Protein AF-A0A960EHM1-F1 (afdb_monomer_lite)

Sequence (71 aa):
MAAGSGEPSTPEQRSTMLRRGIGLGLAGAWVVWVWAVDLNDLSAVGERMLAIFGVAVVLWVSEAIPLFATA

Foldseek 3Di:
DDDPDPDPQDPVNVVLVVLLVVLVVVLVVLLVCLVVDDDPPQDPVRSVCSSVVVNVVSCDVSVNDPPVVVD

Secondary structure (DSSP, 8-state):
------PPPPHHHHHHHHHHHHHHHHHHHHHHHHHHS--TT--HHHHHHHHHHHHHHHHHHTTSS-GGGT-

Structure (mmCIF, N/CA/C/O backbone):
data_AF-A0A960EHM1-F1
#
_entry.id   AF-A0A960EHM1-F1
#
loop_
_atom_site.group_PDB
_atom_site.id
_atom_site.type_symbol
_atom_site.label_atom_id
_atom_site.label_alt_id
_atom_site.label_comp_id
_atom_site.label_asym_id
_atom_site.label_entity_id
_atom_site.label_seq_id
_atom_site.pdbx_PDB_ins_code
_atom_site.Cartn_x
_atom_site.Cartn_y
_atom_site.Cartn_z
_atom_site.occupancy
_atom_site.B_iso_or_equiv
_atom_site.auth_seq_id
_atom_site.auth_comp_id
_atom_site.auth_asym_id
_atom_site.auth_atom_id
_atom_site.pdbx_PDB_model_num
ATOM 1 N N . MET A 1 1 ? -23.349 -28.243 24.679 1.00 49.38 1 MET A N 1
ATOM 2 C CA . MET A 1 1 ? -23.679 -27.509 23.440 1.00 49.38 1 MET A CA 1
ATOM 3 C C . MET A 1 1 ? -23.505 -26.028 23.755 1.00 49.38 1 MET A C 1
ATOM 5 O O . MET A 1 1 ? -24.425 -25.409 24.266 1.00 49.38 1 MET A O 1
ATOM 9 N N . ALA A 1 2 ? -22.272 -25.520 23.657 1.00 46.88 2 ALA A N 1
ATOM 10 C CA . ALA A 1 2 ? -21.947 -24.156 24.073 1.00 46.88 2 ALA A CA 1
ATOM 11 C C . ALA A 1 2 ? -22.370 -23.176 22.975 1.00 46.88 2 ALA A C 1
ATOM 13 O O . ALA A 1 2 ? -21.951 -23.308 21.826 1.00 46.88 2 ALA A O 1
ATOM 14 N N . ALA A 1 3 ? -23.241 -22.240 23.340 1.00 56.09 3 ALA A N 1
ATOM 15 C CA . ALA A 1 3 ? -23.681 -21.152 22.490 1.00 56.09 3 ALA A CA 1
ATOM 16 C C . ALA A 1 3 ? -22.486 -20.241 22.176 1.00 56.09 3 ALA A C 1
ATOM 18 O O . ALA A 1 3 ? -21.920 -19.624 23.074 1.00 56.09 3 ALA A O 1
ATOM 19 N N . GLY A 1 4 ? -22.104 -20.171 2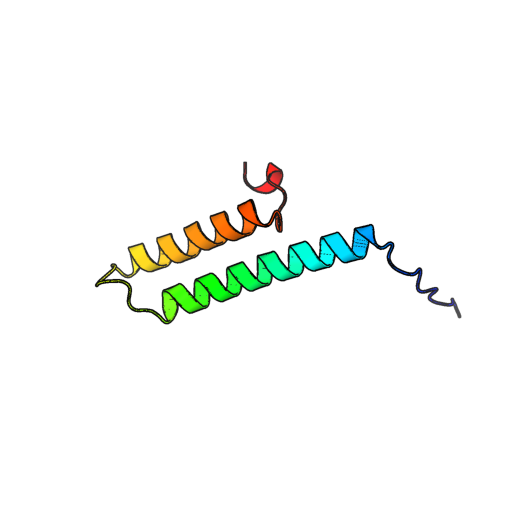0.900 1.00 56.22 4 GLY A N 1
ATOM 20 C CA . GLY A 1 4 ? -21.234 -19.117 20.391 1.00 56.22 4 GLY A CA 1
ATOM 21 C C . GLY A 1 4 ? -21.989 -17.793 20.434 1.00 56.22 4 GLY A C 1
ATOM 22 O O . GLY A 1 4 ? -22.762 -17.487 19.529 1.00 56.22 4 GLY A O 1
ATOM 23 N N . SER A 1 5 ? -21.817 -17.036 21.512 1.00 61.16 5 SER A N 1
ATOM 24 C CA . SER A 1 5 ? -22.341 -15.683 21.654 1.00 61.16 5 SER A CA 1
ATOM 25 C C . SER A 1 5 ? -21.498 -14.729 20.811 1.00 61.16 5 SER A C 1
ATOM 27 O O . SER A 1 5 ? -20.376 -14.390 21.179 1.00 61.16 5 SER A O 1
ATOM 29 N N . GLY A 1 6 ? -22.037 -14.315 19.665 1.00 63.94 6 GLY A N 1
ATOM 30 C CA . GLY A 1 6 ? -21.500 -13.205 18.886 1.00 63.94 6 GLY A CA 1
ATOM 31 C C . GLY A 1 6 ? -21.647 -11.905 19.668 1.00 63.94 6 GLY A C 1
ATOM 32 O O . GLY A 1 6 ? -22.702 -11.276 19.627 1.00 63.94 6 GLY A O 1
ATOM 33 N N . GLU A 1 7 ? -20.605 -11.509 20.396 1.00 70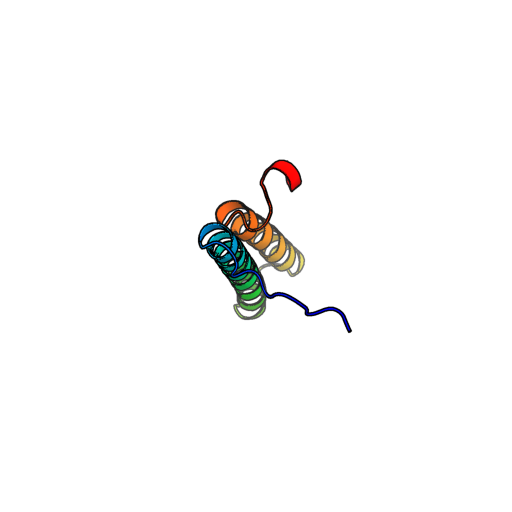.88 7 GLU A N 1
ATOM 34 C CA . GLU A 1 7 ? -20.509 -10.146 20.907 1.00 70.88 7 GLU A CA 1
ATOM 35 C C . GLU A 1 7 ? -20.434 -9.184 19.709 1.00 70.88 7 GLU A C 1
ATOM 37 O O . GLU A 1 7 ? -19.617 -9.388 18.802 1.00 70.88 7 GLU A O 1
ATOM 42 N N . PRO A 1 8 ? -21.300 -8.158 19.638 1.00 63.50 8 PRO A N 1
ATOM 43 C CA . PRO A 1 8 ? -21.233 -7.178 18.570 1.00 63.50 8 PRO A CA 1
ATOM 44 C C . PRO A 1 8 ? -19.911 -6.419 18.694 1.00 63.50 8 PRO A C 1
ATOM 46 O O . PRO A 1 8 ? -19.677 -5.722 19.677 1.00 63.50 8 PRO A O 1
ATOM 49 N N . SER A 1 9 ? -19.052 -6.555 17.682 1.00 64.56 9 SER A N 1
ATOM 50 C CA . SER A 1 9 ? -17.795 -5.811 17.558 1.00 64.56 9 SER A CA 1
ATOM 51 C C . SER A 1 9 ? -18.034 -4.328 17.854 1.00 64.56 9 SER A C 1
ATOM 53 O O . SER A 1 9 ? -18.822 -3.685 17.148 1.00 64.56 9 SER A O 1
ATOM 55 N N . THR A 1 10 ? -17.373 -3.785 18.876 1.00 79.69 10 THR A N 1
ATOM 56 C CA . THR A 1 10 ? -17.468 -2.371 19.257 1.00 79.69 10 THR A CA 1
ATOM 57 C C . THR A 1 10 ? -17.153 -1.486 18.036 1.00 79.69 10 THR A C 1
ATOM 59 O O . THR A 1 10 ? -16.301 -1.861 17.222 1.00 79.69 10 THR A O 1
ATOM 62 N N . PRO A 1 11 ? -17.795 -0.312 17.861 1.00 73.06 11 PRO A N 1
ATOM 63 C CA . PRO A 1 11 ? -17.580 0.559 16.694 1.00 73.06 11 PRO A CA 1
ATOM 64 C C . PRO A 1 11 ? -16.101 0.877 16.424 1.00 73.06 11 PRO A C 1
ATOM 66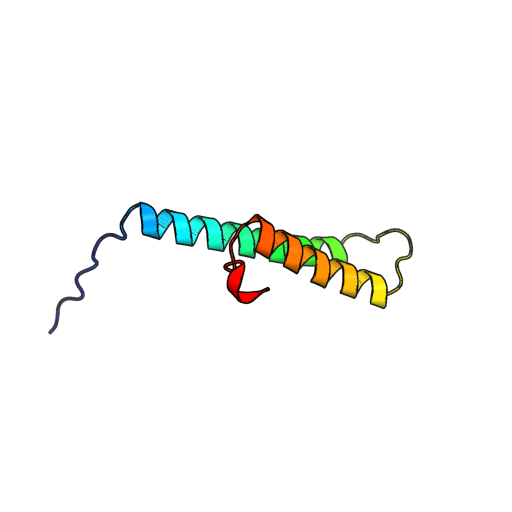 O O . PRO A 1 11 ? -15.671 0.956 15.273 1.00 73.06 11 PRO A O 1
ATOM 69 N N . GLU A 1 12 ? -15.310 0.975 17.490 1.00 72.81 12 GLU A N 1
ATOM 70 C CA . GLU A 1 12 ? -13.862 1.155 17.453 1.00 72.81 12 GLU A CA 1
ATOM 71 C C . GLU A 1 12 ? -13.141 -0.018 16.763 1.00 72.81 12 GLU A C 1
ATOM 73 O O . GLU A 1 12 ? -12.341 0.197 15.853 1.00 72.81 12 GLU A O 1
ATOM 78 N N . GLN A 1 13 ? -13.497 -1.264 17.089 1.00 74.00 13 GLN A N 1
ATOM 79 C CA . GLN A 1 13 ? -12.919 -2.474 16.495 1.00 74.00 13 GLN A CA 1
ATOM 80 C C . GLN A 1 13 ? -13.288 -2.632 15.011 1.00 74.00 13 GLN A C 1
ATOM 82 O O . GLN A 1 13 ? -12.474 -3.064 14.197 1.00 74.00 13 GLN A O 1
ATOM 87 N N . ARG A 1 14 ? -14.500 -2.221 14.619 1.00 74.88 14 ARG A N 1
ATOM 88 C CA . ARG A 1 14 ? -14.885 -2.170 13.201 1.00 74.88 14 ARG A CA 1
ATOM 89 C C . ARG A 1 14 ? -14.073 -1.115 12.445 1.00 74.88 14 ARG A C 1
ATOM 91 O O . ARG A 1 14 ? -13.689 -1.346 11.301 1.00 74.88 14 ARG A O 1
ATOM 98 N N . SER A 1 15 ? -13.795 0.026 13.077 1.00 74.75 15 SER A N 1
ATOM 99 C CA . SER A 1 15 ? -13.032 1.114 12.460 1.00 74.75 15 SER A CA 1
ATOM 100 C C . SER A 1 15 ? -11.568 0.737 12.203 1.00 74.75 15 SER A C 1
ATOM 102 O O . SER A 1 15 ? -11.035 1.064 11.142 1.00 74.75 15 SER A O 1
ATOM 104 N N . THR A 1 16 ? -10.936 -0.016 13.112 1.00 78.62 16 THR A N 1
ATOM 105 C CA . THR A 1 16 ? -9.559 -0.502 12.937 1.00 78.62 16 THR A CA 1
ATOM 106 C C . THR A 1 16 ? -9.473 -1.552 11.832 1.00 78.62 16 THR A C 1
ATOM 108 O O . THR A 1 16 ? -8.575 -1.485 10.992 1.00 78.62 16 THR A O 1
ATOM 111 N N . MET A 1 17 ? -10.447 -2.466 11.753 1.00 76.81 17 MET A N 1
ATOM 112 C CA . MET A 1 17 ? -10.544 -3.434 10.655 1.00 76.81 17 MET A CA 1
ATOM 113 C C . MET A 1 17 ? -10.778 -2.757 9.298 1.00 76.81 17 MET A C 1
ATOM 115 O O . MET A 1 17 ? -10.150 -3.149 8.316 1.00 76.81 17 MET A O 1
ATOM 119 N N . LEU A 1 18 ? -11.623 -1.719 9.236 1.00 81.62 18 LEU A N 1
ATOM 120 C CA . LEU A 1 18 ? -11.837 -0.949 8.006 1.00 81.62 18 LEU A CA 1
ATOM 121 C C . LEU A 1 18 ? -10.561 -0.232 7.557 1.00 81.62 18 LEU A C 1
ATOM 123 O O . LEU A 1 18 ? -10.183 -0.342 6.395 1.00 81.62 18 LEU A O 1
ATOM 127 N N . ARG A 1 19 ? -9.884 0.475 8.472 1.00 81.12 19 ARG A N 1
ATOM 128 C CA . ARG A 1 19 ? -8.627 1.189 8.184 1.00 81.12 19 ARG A CA 1
ATOM 129 C C . ARG A 1 19 ? -7.559 0.236 7.659 1.00 81.12 19 ARG A C 1
ATOM 131 O O . ARG A 1 19 ? -6.960 0.496 6.618 1.00 81.12 19 ARG A O 1
ATOM 138 N N . ARG A 1 20 ? -7.397 -0.915 8.318 1.00 83.75 20 ARG A N 1
ATOM 139 C CA . ARG A 1 20 ? -6.465 -1.961 7.892 1.00 83.75 20 ARG A CA 1
ATOM 140 C C . ARG A 1 20 ? -6.836 -2.539 6.528 1.00 83.75 20 ARG A C 1
ATOM 142 O O . ARG A 1 20 ? -5.962 -2.700 5.685 1.00 83.75 20 ARG A O 1
ATOM 149 N N . GLY A 1 21 ? -8.119 -2.809 6.289 1.00 87.75 21 GLY A N 1
ATOM 150 C CA . GLY A 1 21 ? -8.609 -3.301 5.000 1.00 87.75 21 GLY A CA 1
ATOM 151 C C . GLY A 1 21 ? -8.361 -2.315 3.858 1.00 87.75 21 GLY A C 1
ATOM 152 O O . GLY A 1 21 ? -7.892 -2.717 2.797 1.00 87.75 21 GLY A O 1
ATOM 153 N N . ILE A 1 22 ? -8.604 -1.022 4.089 1.00 90.00 22 ILE A N 1
ATOM 154 C CA . ILE A 1 22 ? -8.347 0.039 3.109 1.00 90.00 22 ILE A CA 1
ATOM 155 C C . ILE A 1 22 ? -6.849 0.151 2.817 1.00 90.00 22 ILE A C 1
ATOM 157 O O . ILE A 1 22 ? -6.466 0.168 1.652 1.00 90.00 22 ILE A O 1
ATOM 161 N N . GLY A 1 23 ? -5.995 0.175 3.844 1.00 89.06 23 GLY A N 1
ATOM 162 C CA . GLY A 1 23 ? -4.546 0.269 3.650 1.00 89.06 23 GLY A CA 1
ATOM 163 C C . GLY A 1 23 ? -3.960 -0.932 2.904 1.00 89.06 23 GLY A C 1
ATOM 164 O O . GLY A 1 23 ? -3.159 -0.758 1.988 1.00 89.06 23 GLY A O 1
ATOM 165 N N . LEU A 1 24 ? -4.423 -2.146 3.215 1.00 91.06 24 LEU A N 1
ATOM 166 C CA . LEU A 1 24 ? -4.042 -3.352 2.472 1.00 91.06 24 LEU A CA 1
ATOM 167 C C . LEU A 1 24 ? -4.554 -3.322 1.025 1.00 91.06 24 LEU A C 1
ATOM 169 O O . LEU A 1 24 ? -3.819 -3.683 0.107 1.00 91.06 24 LEU A O 1
ATOM 173 N N . GLY A 1 25 ? -5.789 -2.862 0.811 1.00 94.56 25 GLY A N 1
ATOM 174 C CA . GLY A 1 25 ? -6.367 -2.707 -0.523 1.00 94.56 25 GLY A CA 1
ATOM 175 C C . GLY A 1 25 ? -5.586 -1.710 -1.380 1.00 94.56 25 GLY A C 1
ATOM 176 O O . GLY A 1 25 ? -5.254 -2.012 -2.524 1.00 94.56 25 GLY A O 1
ATOM 177 N N . LEU A 1 26 ? -5.225 -0.557 -0.811 1.00 95.00 26 LEU A N 1
ATOM 178 C CA . LEU A 1 26 ? -4.400 0.454 -1.475 1.00 95.00 26 LEU A CA 1
ATOM 179 C C . LEU A 1 26 ? -2.992 -0.066 -1.784 1.00 95.00 26 LEU A C 1
A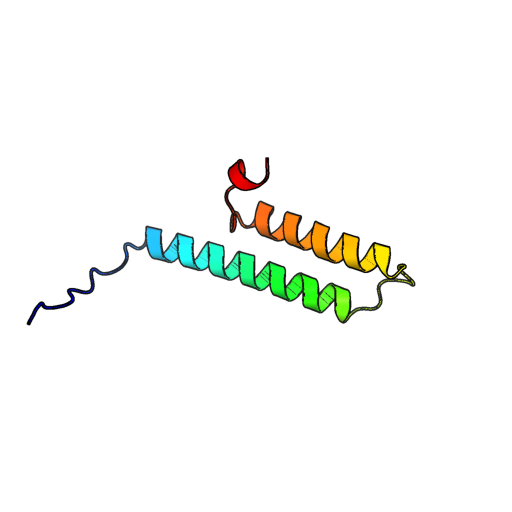TOM 181 O O . LEU A 1 26 ? -2.476 0.197 -2.866 1.00 95.00 26 LEU A O 1
ATOM 185 N N . ALA A 1 27 ? -2.384 -0.835 -0.877 1.00 92.38 27 ALA A N 1
ATOM 186 C CA . ALA A 1 27 ? -1.073 -1.435 -1.112 1.00 92.38 27 ALA A CA 1
ATOM 187 C C . ALA A 1 27 ? -1.115 -2.448 -2.268 1.00 92.38 27 ALA A C 1
ATOM 189 O O . ALA A 1 27 ? -0.249 -2.429 -3.141 1.00 92.38 27 ALA A O 1
ATOM 190 N N . GLY A 1 28 ? -2.151 -3.291 -2.325 1.00 95.06 28 GLY A N 1
ATOM 191 C CA . GLY A 1 28 ? -2.369 -4.197 -3.453 1.00 95.06 28 GLY A CA 1
ATOM 192 C C . GLY A 1 28 ? -2.593 -3.445 -4.768 1.00 95.06 28 GLY A C 1
ATOM 193 O O . GLY A 1 28 ? -1.963 -3.764 -5.776 1.00 95.06 28 GLY A O 1
ATOM 194 N N . ALA A 1 29 ? -3.432 -2.407 -4.748 1.00 96.12 29 ALA A N 1
ATOM 195 C CA . ALA A 1 29 ? -3.689 -1.564 -5.913 1.00 96.12 29 ALA A CA 1
ATOM 196 C C . ALA A 1 29 ? -2.413 -0.876 -6.426 1.00 96.12 29 ALA A C 1
ATOM 198 O O . ALA A 1 29 ? -2.217 -0.790 -7.635 1.00 96.12 29 ALA A O 1
ATOM 199 N N . TRP A 1 30 ? -1.522 -0.445 -5.527 1.00 95.62 30 TRP A N 1
ATOM 200 C CA . TRP A 1 30 ? -0.233 0.145 -5.891 1.00 95.62 30 TRP A CA 1
ATOM 201 C C . TRP A 1 30 ? 0.650 -0.824 -6.680 1.00 95.62 30 TRP A C 1
ATOM 203 O O . TRP A 1 30 ? 1.178 -0.459 -7.726 1.00 95.62 30 TRP A O 1
ATOM 213 N N . VAL A 1 31 ? 0.783 -2.071 -6.218 1.00 93.81 31 VAL A N 1
ATOM 214 C CA . VAL A 1 31 ? 1.584 -3.087 -6.923 1.00 93.81 31 VAL A CA 1
ATOM 215 C C . VAL A 1 31 ? 1.025 -3.345 -8.318 1.00 93.81 31 VAL A C 1
ATOM 217 O O . VAL A 1 31 ? 1.783 -3.371 -9.285 1.00 93.81 31 VAL A O 1
ATOM 220 N N . VAL A 1 32 ? -0.299 -3.494 -8.427 1.00 95.25 32 VAL A N 1
ATOM 221 C CA . VAL A 1 32 ? -0.969 -3.694 -9.718 1.00 95.25 32 VAL A CA 1
ATOM 222 C C . VAL A 1 32 ? -0.729 -2.505 -10.639 1.00 95.25 32 VAL A C 1
ATOM 224 O O . VAL A 1 32 ? -0.440 -2.707 -11.811 1.00 95.25 32 VAL A O 1
ATOM 227 N N . TRP A 1 33 ? -0.802 -1.278 -10.119 1.00 94.62 33 TRP A N 1
ATOM 228 C CA . TRP A 1 33 ? -0.517 -0.081 -10.900 1.00 94.62 33 TRP A CA 1
ATOM 229 C C . TRP A 1 33 ? 0.924 -0.091 -11.416 1.00 94.62 33 TRP A C 1
ATOM 231 O O . TRP A 1 33 ? 1.114 -0.018 -12.626 1.00 94.62 33 TRP A O 1
ATOM 241 N N . VAL A 1 34 ? 1.926 -0.246 -10.547 1.00 91.06 34 VAL A N 1
ATOM 242 C CA . VAL A 1 34 ? 3.342 -0.247 -10.964 1.00 91.06 34 VAL A CA 1
ATOM 243 C C . VAL A 1 34 ? 3.625 -1.313 -12.026 1.00 91.06 34 VAL A C 1
ATOM 245 O O . VAL A 1 34 ? 4.448 -1.089 -12.896 1.00 91.06 34 VAL A O 1
ATOM 248 N N . TRP A 1 35 ? 2.931 -2.452 -11.986 1.00 88.69 35 TRP A N 1
ATOM 249 C CA . TRP A 1 35 ? 3.065 -3.496 -13.006 1.00 88.69 35 TRP A CA 1
ATOM 250 C C . TRP A 1 35 ? 2.275 -3.229 -14.293 1.00 88.69 35 TRP A C 1
ATOM 252 O O . TRP A 1 35 ? 2.639 -3.737 -15.349 1.00 88.69 35 TRP A O 1
ATOM 262 N N . ALA A 1 36 ? 1.156 -2.511 -14.210 1.00 90.94 36 ALA A N 1
ATOM 263 C CA . ALA A 1 36 ? 0.269 -2.264 -15.345 1.00 90.94 36 ALA A CA 1
ATOM 264 C C . ALA A 1 36 ? 0.637 -1.001 -16.134 1.00 90.94 36 ALA A C 1
ATOM 266 O O . ALA A 1 36 ? 0.243 -0.873 -17.293 1.00 90.94 36 ALA A O 1
ATOM 267 N N . VAL A 1 37 ? 1.338 -0.055 -15.510 1.00 90.19 37 VAL A N 1
ATOM 268 C CA . VAL A 1 37 ? 1.750 1.199 -16.139 1.00 90.19 37 VAL A CA 1
ATOM 269 C C . VAL A 1 37 ? 3.238 1.149 -16.418 1.00 90.19 37 VAL A C 1
ATOM 271 O O . VAL A 1 37 ? 4.035 1.062 -15.493 1.00 90.19 37 VAL A O 1
ATOM 274 N N . ASP A 1 38 ? 3.587 1.259 -17.698 1.00 80.88 38 ASP A N 1
ATOM 275 C CA . ASP A 1 38 ? 4.970 1.415 -18.135 1.00 80.88 38 ASP A CA 1
ATOM 276 C C . ASP A 1 38 ? 5.474 2.798 -17.705 1.00 80.88 38 ASP A C 1
ATOM 278 O O . ASP A 1 38 ? 5.072 3.847 -18.227 1.00 80.88 38 ASP A O 1
ATOM 282 N N . LEU A 1 39 ? 6.292 2.801 -16.658 1.00 79.31 39 LEU A N 1
ATOM 283 C CA . LEU A 1 39 ? 6.854 4.008 -16.084 1.00 79.31 39 LEU A CA 1
ATOM 284 C C . LEU A 1 39 ? 8.164 4.317 -16.810 1.00 79.31 39 LEU A C 1
ATOM 286 O O . LEU A 1 39 ? 9.228 3.939 -16.342 1.00 79.31 39 LEU A O 1
ATOM 290 N N . ASN A 1 40 ? 8.082 5.036 -17.932 1.00 74.19 40 ASN A N 1
ATOM 291 C CA . ASN A 1 40 ? 9.205 5.738 -18.578 1.00 74.19 40 ASN A CA 1
ATOM 292 C C . ASN A 1 40 ? 10.539 4.953 -18.605 1.00 74.19 40 ASN A C 1
ATOM 294 O O . ASN A 1 40 ? 11.559 5.441 -18.110 1.00 74.19 40 ASN A O 1
ATOM 298 N N . ASP A 1 41 ? 10.537 3.748 -19.184 1.00 80.94 41 ASP A N 1
ATOM 299 C CA . ASP A 1 41 ? 11.751 2.932 -19.376 1.00 80.94 41 ASP A CA 1
ATOM 300 C C . ASP A 1 41 ? 12.504 2.638 -18.055 1.00 80.94 41 ASP A C 1
ATOM 302 O O . ASP A 1 41 ? 13.734 2.504 -18.005 1.00 80.94 41 ASP A O 1
ATOM 306 N N . LEU A 1 42 ? 11.772 2.564 -16.933 1.00 85.88 42 LEU A N 1
ATOM 307 C CA . LEU A 1 42 ? 12.357 2.151 -15.665 1.00 85.88 42 LEU A CA 1
ATOM 308 C C . LEU A 1 42 ? 12.943 0.746 -15.822 1.00 85.88 42 LEU A C 1
ATOM 310 O O . LEU A 1 42 ? 12.280 -0.201 -16.236 1.00 85.88 42 LEU A O 1
ATOM 314 N N . SER A 1 43 ? 14.200 0.587 -15.405 1.00 89.69 43 SER A N 1
ATOM 315 C CA . SER A 1 43 ? 14.796 -0.746 -15.322 1.00 89.69 43 SER A CA 1
ATOM 316 C C . SER A 1 43 ? 13.928 -1.671 -14.459 1.00 89.69 43 SER A C 1
ATOM 318 O O . SER A 1 43 ? 13.363 -1.241 -13.450 1.00 89.69 43 SER A O 1
ATOM 320 N N . ALA A 1 44 ? 13.923 -2.967 -14.770 1.00 87.50 44 ALA A N 1
ATOM 321 C CA . ALA A 1 44 ? 13.166 -3.962 -14.005 1.00 87.50 44 ALA A CA 1
ATOM 322 C C . ALA A 1 44 ? 13.491 -3.960 -12.493 1.00 87.50 44 ALA A C 1
ATOM 324 O O . ALA A 1 44 ? 12.670 -4.356 -11.667 1.00 87.50 44 ALA A O 1
ATOM 325 N N . VAL A 1 45 ? 14.697 -3.530 -12.101 1.00 92.94 45 VAL A N 1
ATOM 326 C CA . VAL A 1 45 ? 15.071 -3.358 -10.685 1.00 92.94 45 VAL A CA 1
ATOM 327 C C . VAL A 1 45 ? 14.415 -2.110 -10.086 1.00 92.94 45 VAL A C 1
ATOM 329 O O . VAL A 1 45 ? 13.930 -2.163 -8.957 1.00 92.94 45 VAL A O 1
ATOM 332 N N . GLY A 1 46 ? 14.365 -1.013 -10.843 1.00 91.69 46 GLY A N 1
ATOM 333 C CA . GLY A 1 46 ? 13.699 0.230 -10.457 1.00 91.69 46 GLY A CA 1
ATOM 334 C C . GLY A 1 46 ? 12.199 0.047 -10.235 1.00 91.69 46 GLY A C 1
ATOM 335 O O . GLY A 1 46 ? 11.691 0.483 -9.205 1.00 91.69 46 GLY A O 1
ATOM 336 N N . GLU A 1 47 ? 11.506 -0.667 -11.127 1.00 91.69 47 GLU A N 1
ATOM 337 C CA . GLU A 1 47 ? 10.076 -0.978 -10.957 1.00 91.69 47 GLU A CA 1
ATOM 338 C C . GLU A 1 47 ? 9.813 -1.770 -9.673 1.00 91.69 47 GLU A C 1
ATOM 340 O O . GLU A 1 47 ? 8.908 -1.448 -8.903 1.00 91.69 47 GLU A O 1
ATOM 345 N N . ARG A 1 48 ? 10.644 -2.781 -9.383 1.00 92.25 48 ARG A N 1
ATOM 346 C CA . ARG A 1 48 ? 10.527 -3.580 -8.152 1.00 92.25 48 ARG A CA 1
ATOM 347 C C . ARG A 1 48 ? 10.767 -2.736 -6.905 1.00 92.25 48 ARG A C 1
ATOM 349 O O . ARG A 1 48 ? 10.021 -2.857 -5.937 1.00 92.25 48 ARG A O 1
ATOM 356 N N . MET A 1 49 ? 11.791 -1.883 -6.925 1.00 95.12 49 MET A N 1
ATOM 357 C CA . MET A 1 49 ? 12.080 -0.959 -5.826 1.00 95.12 49 MET A CA 1
ATOM 358 C C . MET A 1 49 ? 10.925 0.016 -5.602 1.00 95.12 49 MET A C 1
ATOM 360 O O . MET A 1 49 ? 10.511 0.194 -4.461 1.00 95.12 49 MET A O 1
ATOM 364 N N . LEU A 1 50 ? 10.351 0.585 -6.664 1.00 93.69 50 LEU A N 1
ATOM 365 C CA . LEU A 1 50 ? 9.198 1.481 -6.572 1.00 93.69 50 LEU A CA 1
ATOM 366 C C . LEU A 1 50 ? 7.950 0.767 -6.037 1.00 93.69 50 LEU A C 1
ATOM 368 O O . LEU A 1 50 ? 7.228 1.323 -5.206 1.00 93.69 50 LEU A O 1
ATOM 372 N N . ALA A 1 51 ? 7.706 -0.470 -6.474 1.00 93.31 51 ALA A N 1
ATOM 373 C CA . ALA A 1 51 ? 6.608 -1.283 -5.967 1.00 93.31 51 ALA A CA 1
ATOM 374 C C . ALA A 1 51 ? 6.753 -1.516 -4.456 1.00 93.31 51 ALA A C 1
ATOM 376 O O . ALA A 1 51 ? 5.827 -1.229 -3.700 1.00 93.31 51 ALA A O 1
ATOM 377 N N . ILE A 1 52 ? 7.926 -1.967 -4.002 1.00 93.75 52 ILE A N 1
ATOM 378 C CA . ILE A 1 52 ? 8.190 -2.242 -2.582 1.00 93.75 52 ILE A CA 1
ATOM 379 C C . ILE A 1 52 ? 8.139 -0.952 -1.757 1.00 93.75 52 ILE A C 1
ATOM 381 O O . ILE A 1 52 ? 7.485 -0.908 -0.715 1.00 93.75 52 ILE A O 1
ATOM 385 N N . PHE A 1 53 ? 8.801 0.106 -2.226 1.00 93.88 53 PHE A N 1
ATOM 386 C CA . PHE A 1 53 ? 8.860 1.384 -1.527 1.00 93.88 53 PHE A CA 1
ATOM 387 C C . PHE A 1 53 ? 7.475 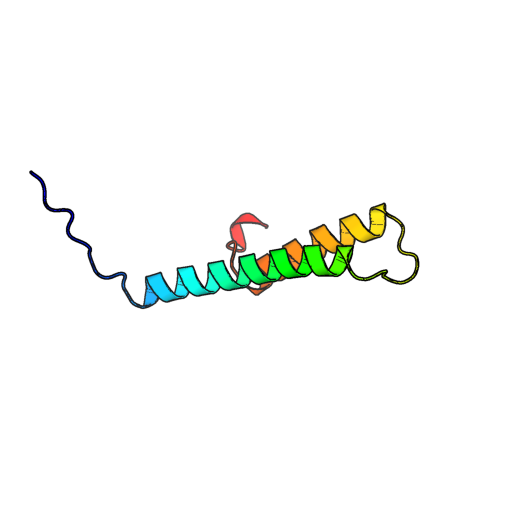2.017 -1.395 1.00 93.88 53 PHE A C 1
ATOM 389 O O . PHE A 1 53 ? 7.085 2.422 -0.303 1.00 93.88 53 PHE A O 1
ATOM 396 N N . GLY A 1 54 ? 6.690 2.050 -2.472 1.00 93.62 54 GLY A N 1
ATOM 397 C CA . GLY A 1 54 ? 5.340 2.599 -2.411 1.00 93.62 54 GLY A CA 1
ATOM 398 C C . GLY A 1 54 ? 4.399 1.755 -1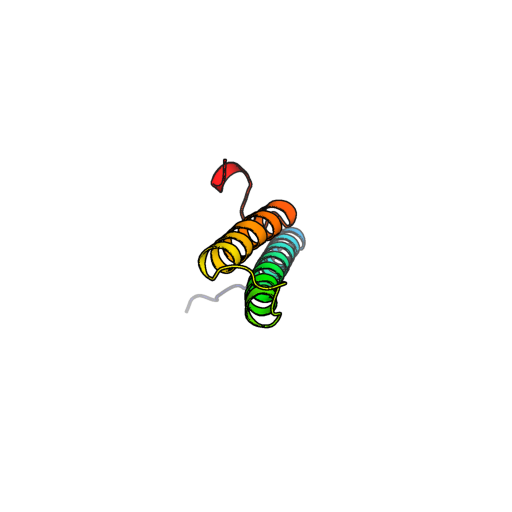.552 1.00 93.62 54 GLY A C 1
ATOM 399 O O . GLY A 1 54 ? 3.618 2.327 -0.799 1.00 93.62 54 GLY A O 1
ATOM 400 N N . VAL A 1 55 ? 4.528 0.421 -1.545 1.00 93.94 55 VAL A N 1
ATOM 401 C CA . VAL A 1 55 ? 3.809 -0.430 -0.577 1.00 93.94 55 VAL A CA 1
ATOM 402 C C . VAL A 1 55 ? 4.155 -0.034 0.858 1.00 93.94 55 VAL A C 1
ATOM 404 O O . VAL A 1 55 ? 3.247 0.145 1.669 1.00 93.94 55 VAL A O 1
ATOM 407 N N . ALA A 1 56 ? 5.439 0.152 1.174 1.00 91.38 56 ALA A N 1
ATOM 408 C CA . ALA A 1 56 ? 5.862 0.581 2.504 1.00 91.38 56 ALA A CA 1
ATOM 409 C C . ALA A 1 56 ? 5.262 1.947 2.879 1.00 91.38 56 ALA A C 1
ATOM 411 O O . ALA A 1 56 ? 4.722 2.093 3.974 1.00 91.38 56 ALA A O 1
ATOM 412 N N . VAL A 1 57 ? 5.268 2.916 1.956 1.00 90.56 57 VAL A N 1
ATOM 413 C CA . VAL A 1 57 ? 4.663 4.242 2.164 1.00 90.56 57 VAL A CA 1
ATOM 414 C C . VAL A 1 57 ? 3.151 4.145 2.378 1.00 90.56 57 VAL A C 1
ATOM 416 O O . VAL A 1 57 ? 2.628 4.761 3.301 1.00 90.56 57 VAL A O 1
ATOM 419 N N . VAL A 1 58 ? 2.433 3.359 1.573 1.00 91.62 58 VAL A N 1
ATOM 420 C CA . VAL A 1 58 ? 0.977 3.196 1.708 1.00 91.62 58 VAL A CA 1
ATOM 421 C C . VAL A 1 58 ? 0.622 2.564 3.050 1.00 91.62 58 VAL A C 1
ATOM 423 O O . VAL A 1 58 ? -0.275 3.046 3.743 1.00 91.62 58 VAL A O 1
ATOM 426 N N . LEU A 1 59 ? 1.323 1.500 3.443 1.00 88.56 59 LEU A N 1
ATOM 427 C CA . LEU A 1 59 ? 1.085 0.819 4.716 1.00 88.56 59 LEU A CA 1
ATOM 428 C C . LEU A 1 59 ? 1.439 1.705 5.913 1.00 88.56 59 LEU A C 1
ATOM 430 O O . LEU A 1 59 ? 0.722 1.672 6.911 1.00 88.56 59 LEU A O 1
ATOM 434 N N . TRP A 1 60 ? 2.483 2.525 5.781 1.00 86.19 60 TRP A N 1
ATOM 435 C CA . TRP A 1 60 ? 2.874 3.514 6.776 1.00 86.19 60 TRP A CA 1
ATOM 436 C C . TRP A 1 60 ? 1.813 4.606 6.951 1.00 86.19 60 TRP A C 1
ATOM 438 O O . TRP A 1 60 ? 1.312 4.805 8.054 1.00 86.19 60 TRP A O 1
ATOM 448 N N . VAL A 1 61 ? 1.422 5.274 5.863 1.00 86.00 61 VAL A N 1
ATOM 449 C CA . VAL A 1 61 ? 0.461 6.390 5.890 1.00 86.00 61 VAL A CA 1
ATOM 450 C C . VAL A 1 61 ? -0.938 5.927 6.297 1.00 86.00 61 VAL A C 1
ATOM 452 O O . VAL A 1 61 ? -1.666 6.661 6.960 1.00 86.00 61 VAL A O 1
ATOM 455 N N . SER A 1 62 ? -1.330 4.708 5.915 1.00 84.50 62 SER A N 1
ATOM 456 C CA . SER A 1 62 ? -2.626 4.137 6.305 1.00 84.50 62 SER A CA 1
ATOM 457 C C . SER A 1 62 ? -2.651 3.573 7.727 1.00 84.50 62 SER A C 1
ATOM 459 O O . SER A 1 62 ? -3.722 3.170 8.186 1.00 84.50 62 SER A O 1
ATOM 461 N N . GLU A 1 63 ? -1.498 3.506 8.403 1.00 84.06 63 GLU A N 1
ATOM 462 C CA . GLU A 1 63 ? -1.308 2.799 9.675 1.00 84.06 63 GLU A CA 1
ATOM 463 C C . GLU A 1 63 ? -1.866 1.360 9.653 1.00 84.06 63 GLU A C 1
ATOM 465 O O . GLU A 1 63 ? -2.252 0.796 10.679 1.00 84.06 63 GLU A O 1
ATOM 470 N N . ALA A 1 64 ? -1.920 0.728 8.473 1.00 72.00 64 ALA A N 1
ATOM 471 C CA . ALA A 1 64 ? -2.377 -0.656 8.338 1.00 72.00 64 ALA A CA 1
ATOM 472 C C . ALA A 1 64 ? -1.411 -1.641 9.013 1.00 72.00 64 ALA A C 1
ATOM 474 O O . ALA A 1 64 ? -1.814 -2.736 9.423 1.00 72.00 64 ALA A O 1
ATOM 475 N N . ILE A 1 65 ? -0.148 -1.229 9.144 1.00 66.81 65 ILE A N 1
ATOM 476 C CA . ILE A 1 65 ? 0.859 -1.829 10.009 1.00 66.81 65 ILE A CA 1
ATOM 477 C C . ILE A 1 65 ? 1.318 -0.728 10.978 1.00 66.81 65 ILE A C 1
ATOM 479 O O . ILE A 1 65 ? 1.687 0.352 10.517 1.00 66.81 65 ILE A O 1
ATOM 483 N N . PRO A 1 66 ? 1.295 -0.961 12.301 1.00 63.53 66 PRO A N 1
ATOM 484 C CA . PRO A 1 66 ? 1.755 0.027 13.266 1.00 63.53 66 PRO A CA 1
ATOM 485 C C . PRO A 1 66 ? 3.211 0.421 13.010 1.00 63.53 66 PRO A C 1
ATOM 487 O O . PRO A 1 66 ? 4.064 -0.443 12.826 1.00 63.53 66 PRO A O 1
ATOM 490 N N . LEU A 1 67 ? 3.498 1.718 13.084 1.00 58.59 67 LEU A N 1
ATOM 491 C CA . LEU A 1 67 ? 4.820 2.315 12.874 1.00 58.59 67 LEU A CA 1
ATOM 492 C C . LEU A 1 67 ? 5.964 1.657 13.663 1.00 58.59 67 LEU A C 1
ATOM 494 O O . LEU A 1 67 ? 7.082 1.566 13.163 1.00 58.59 67 LEU A O 1
ATOM 498 N N . PHE A 1 68 ? 5.678 1.156 14.871 1.00 60.19 68 PHE A N 1
ATOM 499 C CA . PHE A 1 68 ? 6.659 0.436 15.692 1.00 60.19 68 PHE A CA 1
ATOM 500 C C . PHE A 1 68 ? 7.162 -0.859 15.035 1.00 60.19 68 PHE A C 1
ATOM 502 O O . PHE A 1 68 ? 8.211 -1.361 15.410 1.00 60.19 68 PHE A O 1
ATOM 509 N N . ALA A 1 69 ? 6.404 -1.435 14.099 1.00 62.88 69 ALA A N 1
ATOM 510 C CA . ALA A 1 69 ? 6.773 -2.668 13.414 1.00 62.88 69 ALA A CA 1
ATOM 511 C C . ALA A 1 69 ? 7.650 -2.421 12.172 1.00 62.88 69 ALA A C 1
ATOM 513 O O . ALA A 1 69 ? 8.141 -3.382 11.584 1.00 62.88 69 ALA A O 1
ATOM 514 N N . THR A 1 70 ? 7.842 -1.159 11.766 1.00 57.91 70 THR A N 1
ATOM 515 C CA . THR A 1 70 ? 8.673 -0.762 10.612 1.00 57.91 70 THR A CA 1
ATOM 516 C C . THR A 1 70 ? 9.873 0.122 10.973 1.00 57.91 70 THR A C 1
ATOM 518 O O . THR A 1 70 ? 10.669 0.410 10.082 1.00 57.91 70 THR A O 1
ATOM 521 N N . ALA A 1 71 ? 9.985 0.582 12.224 1.00 50.06 71 ALA A N 1
ATOM 522 C CA . ALA A 1 71 ? 11.049 1.463 12.722 1.00 50.06 71 ALA A CA 1
ATOM 523 C C . ALA A 1 71 ? 11.999 0.738 13.683 1.00 50.06 71 ALA A C 1
ATOM 525 O O . ALA A 1 71 ? 11.538 -0.208 14.360 1.00 50.06 71 ALA A O 1
#

Radius of gyration: 17.52 Å; chains: 1; bounding box: 39×34×43 Å

pLDDT: mean 81.04, std 13.55, range [46.88, 96.12]